Protein AF-A0A0R2JGV8-F1 (afdb_monomer_lite)

Secondary structure (DSSP, 8-state):
-HHHHHHHHHHHHHHHHHHHHHHHHHHHHHHH-HHHHHHHHHHHHHHHHHHHHHHHHHHHHHHHHHHHHH-----HHHHHHHHHHHHHHHHHHHHHHHHHHHHHHHHHT-SHHHHHHHHHHHHHHHHHHHHHHHHHHHHHHHTT--HHHHHHHHH-HHHHHHH---------

Foldseek 3Di:
DVVVVVVVVLLCVVVVVLVVLLVVLLVQLLVCFDLLLVLLVVLLVQLLVQLVVCLLVVLVVVQVCCCVPVVDDDDPVRSVVSSVVSSVVSSVVSSVVSSVVSVVVVVVQPDPVSSVVRSNSSSVSSSVVSLVVLQVVLVVLVVVVDPVSVVNCVSHPNSCVSNDPPPPDPPD

Sequence (172 aa):
MDRVREKGNDSMILSAIIIILLIFGAITGYKRGFILQLGGLLSLVLGVIFAMFYGQTAANWATEMLTKYAHMQFSVPERYFTNIVVFFVLFTLASGVFQGIWRSLNNLTRLPFLHIGNSILGIFAGIAVQYLLIFVVLNLFLATSSNWVQQQYNDSTVAQRIVKIDHGTENL

pLDDT: mean 85.55, std 13.65, range [42.56, 97.75]

Organism: NCBI:txid89059

Radius of gyration: 22.64 Å; chains: 1; bounding box: 66×52×59 Å

InterPro domains:
  IPR003825 Colicin V production, CvpA [PF02674] (15-164)

Structure (mmCIF, N/CA/C/O backbone):
data_AF-A0A0R2JGV8-F1
#
_entry.id   AF-A0A0R2JGV8-F1
#
loop_
_atom_site.group_PDB
_atom_site.id
_atom_site.type_symbol
_atom_site.label_atom_id
_atom_site.label_alt_id
_atom_site.label_comp_id
_atom_site.label_asym_id
_atom_site.label_entity_id
_atom_site.label_seq_id
_atom_site.pdbx_PDB_ins_code
_atom_site.Cartn_x
_atom_site.Cartn_y
_atom_site.Cartn_z
_atom_site.occupancy
_atom_site.B_iso_or_equiv
_atom_site.auth_seq_id
_atom_site.auth_comp_id
_atom_site.auth_asym_id
_atom_site.auth_atom_id
_atom_site.pdbx_PDB_model_num
ATOM 1 N N . MET A 1 1 ? -47.008 9.082 0.213 1.00 53.53 1 MET A N 1
ATOM 2 C CA . MET A 1 1 ? -46.095 9.100 1.380 1.00 53.53 1 MET A CA 1
ATOM 3 C C . MET A 1 1 ? -44.830 8.264 1.154 1.00 53.53 1 MET A C 1
ATOM 5 O O . MET A 1 1 ? -43.894 8.412 1.928 1.00 53.53 1 MET A O 1
ATOM 9 N N . ASP A 1 2 ? -44.734 7.492 0.066 1.00 54.94 2 ASP A N 1
ATOM 10 C CA . ASP A 1 2 ? -43.579 6.614 -0.191 1.00 54.94 2 ASP A CA 1
ATOM 11 C C . ASP A 1 2 ? -42.320 7.333 -0.703 1.00 54.94 2 ASP A C 1
ATOM 13 O O . ASP A 1 2 ? -41.214 6.979 -0.311 1.00 54.94 2 ASP A O 1
ATOM 17 N N . ARG A 1 3 ? -42.460 8.436 -1.453 1.00 53.75 3 ARG A N 1
ATOM 18 C CA . ARG A 1 3 ? -41.307 9.189 -2.001 1.00 53.75 3 ARG A CA 1
ATOM 19 C C . ARG A 1 3 ? -40.423 9.874 -0.947 1.00 53.75 3 ARG A C 1
ATOM 21 O O . ARG A 1 3 ? -39.265 10.171 -1.212 1.00 53.75 3 ARG A O 1
ATOM 28 N N . VAL A 1 4 ? -40.957 10.144 0.248 1.00 55.91 4 VAL A N 1
ATOM 29 C CA . VAL A 1 4 ? -40.188 10.747 1.357 1.00 55.91 4 VAL A CA 1
ATOM 30 C C . VAL A 1 4 ? -39.379 9.682 2.104 1.00 55.91 4 VAL A C 1
ATOM 32 O O . VAL A 1 4 ? -38.282 9.971 2.573 1.00 55.91 4 VAL A O 1
ATOM 35 N N . ARG A 1 5 ? -39.880 8.440 2.169 1.00 53.06 5 ARG A N 1
ATOM 36 C CA . ARG A 1 5 ? -39.138 7.308 2.744 1.00 53.06 5 ARG A CA 1
ATOM 37 C C . ARG A 1 5 ? -38.016 6.833 1.822 1.00 53.06 5 ARG A C 1
ATOM 39 O O . ARG A 1 5 ? -36.959 6.466 2.315 1.00 53.06 5 ARG A O 1
ATOM 46 N N . GLU A 1 6 ? -38.221 6.913 0.511 1.00 51.69 6 GLU A N 1
ATOM 47 C CA . GLU A 1 6 ? -37.199 6.583 -0.490 1.00 51.69 6 GLU A CA 1
ATOM 48 C C . GLU A 1 6 ? -36.038 7.596 -0.460 1.00 51.69 6 GLU A C 1
ATOM 50 O O . GLU A 1 6 ? -34.892 7.212 -0.242 1.00 51.69 6 GLU A O 1
ATOM 55 N N . LYS A 1 7 ? -36.339 8.906 -0.474 1.00 51.03 7 LYS A N 1
ATOM 56 C CA . LYS A 1 7 ? -35.325 9.977 -0.371 1.00 51.03 7 LYS A CA 1
ATOM 57 C C . LYS A 1 7 ? -34.540 9.962 0.954 1.00 51.03 7 LYS A C 1
ATOM 59 O O . LYS A 1 7 ? -33.382 10.364 0.984 1.00 51.03 7 LYS A O 1
ATOM 64 N N . GLY A 1 8 ? -35.171 9.528 2.049 1.00 49.84 8 GLY A N 1
ATOM 65 C CA . GLY A 1 8 ? -34.527 9.384 3.361 1.00 49.84 8 GLY A CA 1
ATOM 66 C C . GLY A 1 8 ? -33.645 8.138 3.494 1.00 49.84 8 GLY A C 1
ATOM 67 O O . GLY A 1 8 ? -32.713 8.142 4.291 1.00 49.84 8 GLY A O 1
ATOM 68 N N . ASN A 1 9 ? -33.910 7.088 2.712 1.00 54.72 9 ASN A N 1
ATOM 69 C CA . ASN A 1 9 ? -33.023 5.932 2.636 1.00 54.72 9 ASN A CA 1
ATOM 70 C C . ASN A 1 9 ? -31.817 6.248 1.751 1.00 54.72 9 ASN A C 1
ATOM 72 O O . ASN A 1 9 ? -30.693 6.009 2.183 1.00 54.72 9 ASN A O 1
ATOM 76 N N . ASP A 1 10 ? -32.030 6.865 0.585 1.00 53.03 10 ASP A N 1
ATOM 77 C CA . ASP A 1 10 ? -30.961 7.215 -0.360 1.00 53.03 10 ASP A CA 1
ATOM 78 C C . ASP A 1 10 ? -29.915 8.158 0.245 1.00 53.03 10 ASP A C 1
ATOM 80 O O . ASP A 1 10 ? -28.719 7.994 0.001 1.00 53.03 10 ASP A O 1
ATOM 84 N N . SER A 1 11 ? -30.339 9.084 1.113 1.00 59.34 11 SER A N 1
ATOM 85 C CA . SER A 1 11 ? -29.440 10.011 1.810 1.00 59.34 11 SER A CA 1
ATOM 86 C C . SER A 1 11 ? -28.519 9.337 2.836 1.00 59.34 11 SER A C 1
ATOM 88 O O . SER A 1 11 ? -27.499 9.901 3.228 1.00 59.34 11 SER A O 1
ATOM 90 N N . MET A 1 12 ? -28.822 8.104 3.252 1.00 72.31 12 MET A N 1
ATOM 91 C CA . MET A 1 12 ? -28.039 7.368 4.249 1.00 72.31 12 MET A CA 1
ATOM 92 C C . MET A 1 12 ? -27.234 6.206 3.659 1.00 72.31 12 MET A C 1
ATOM 94 O O . MET A 1 12 ? -26.354 5.690 4.351 1.00 72.31 12 MET A O 1
ATOM 98 N N . ILE A 1 13 ? -27.46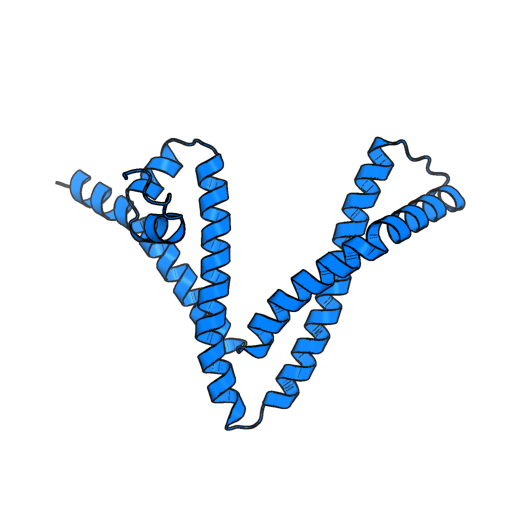8 5.810 2.399 1.00 85.12 13 ILE A N 1
ATOM 99 C CA . ILE A 1 13 ? -26.806 4.649 1.777 1.00 85.12 13 ILE A CA 1
ATOM 100 C C . ILE A 1 13 ? -25.286 4.825 1.761 1.00 85.12 13 ILE A C 1
ATOM 102 O O . ILE A 1 13 ? -24.566 3.960 2.261 1.00 85.12 13 ILE A O 1
ATOM 106 N N . LEU A 1 14 ? -24.776 5.954 1.254 1.00 86.12 14 LEU A N 1
ATOM 107 C CA . LEU A 1 14 ? -23.329 6.183 1.189 1.00 86.12 14 LEU A CA 1
ATOM 108 C C . LEU A 1 14 ? -22.696 6.227 2.589 1.00 86.12 14 LEU A C 1
ATOM 110 O O . LEU A 1 14 ? -21.625 5.660 2.800 1.00 86.12 14 LEU A O 1
ATOM 114 N N . SER A 1 15 ? -23.368 6.845 3.566 1.00 89.12 15 SER A N 1
ATOM 115 C CA . SER A 1 15 ? -22.906 6.854 4.962 1.00 89.12 15 SER A CA 1
ATOM 116 C C . SER A 1 15 ? -22.856 5.442 5.552 1.00 89.12 15 SER A C 1
ATOM 118 O O . SER A 1 15 ? -21.855 5.069 6.162 1.00 89.12 15 SER A O 1
ATOM 120 N N . ALA A 1 16 ? -23.898 4.635 5.337 1.00 89.62 16 ALA A N 1
ATOM 121 C CA . ALA A 1 16 ? -23.958 3.254 5.803 1.00 89.62 16 ALA A CA 1
ATOM 122 C C . ALA A 1 16 ? -22.853 2.396 5.172 1.00 89.62 16 ALA A C 1
ATOM 124 O O . ALA A 1 16 ? -22.162 1.672 5.888 1.00 89.62 16 ALA A O 1
ATOM 125 N N . ILE A 1 17 ? -22.621 2.535 3.862 1.00 91.62 17 ILE A N 1
ATOM 126 C CA . ILE A 1 17 ? -21.529 1.854 3.154 1.00 91.62 17 ILE A CA 1
ATOM 127 C C . ILE A 1 17 ? -20.179 2.233 3.768 1.00 91.62 17 ILE A C 1
ATOM 129 O O . ILE A 1 17 ? -19.392 1.351 4.103 1.00 91.62 17 ILE A O 1
ATOM 133 N N . ILE A 1 18 ? -19.917 3.527 3.968 1.00 91.75 18 ILE A N 1
ATOM 134 C CA . ILE A 1 18 ? -18.663 4.006 4.563 1.00 91.75 18 ILE A CA 1
ATOM 135 C C . ILE A 1 18 ? -18.469 3.436 5.973 1.00 91.75 18 ILE A C 1
ATOM 137 O O . ILE A 1 18 ? -17.381 2.963 6.296 1.00 91.75 18 ILE A O 1
ATOM 141 N N . ILE A 1 19 ? -19.512 3.425 6.806 1.00 92.44 19 ILE A N 1
ATOM 142 C CA . ILE A 1 19 ? -19.443 2.868 8.163 1.00 92.44 19 ILE A CA 1
ATOM 143 C C . ILE A 1 19 ? -19.152 1.362 8.123 1.00 92.44 19 ILE A C 1
ATOM 145 O O . ILE A 1 19 ? -18.275 0.897 8.849 1.00 92.44 19 ILE A O 1
ATOM 149 N N . ILE A 1 20 ? -19.828 0.602 7.255 1.00 94.31 20 ILE A N 1
ATOM 150 C CA . ILE A 1 20 ? -19.580 -0.837 7.076 1.00 94.31 20 ILE A CA 1
ATOM 151 C C . ILE A 1 20 ? -18.131 -1.082 6.649 1.00 94.31 20 ILE A C 1
ATOM 153 O O . ILE A 1 20 ? -17.470 -1.968 7.193 1.00 94.31 20 ILE A O 1
ATOM 157 N N . LEU A 1 21 ? -17.614 -0.275 5.720 1.00 93.12 21 LEU A N 1
ATOM 158 C CA . LEU A 1 21 ? -16.221 -0.349 5.300 1.00 93.12 21 LEU A CA 1
ATOM 159 C C . LEU A 1 21 ? -15.278 -0.081 6.478 1.00 93.12 21 LEU A C 1
ATOM 161 O O . LEU A 1 21 ? -14.380 -0.882 6.712 1.00 93.12 21 LEU A O 1
ATOM 165 N N . LEU A 1 22 ? -15.498 0.974 7.268 1.00 93.75 22 LEU A N 1
ATOM 166 C CA . LEU A 1 22 ? -14.679 1.275 8.451 1.00 93.75 22 LEU A CA 1
ATOM 167 C C . LEU A 1 22 ? -14.716 0.146 9.493 1.00 93.75 22 LEU A C 1
ATOM 169 O O . LEU A 1 22 ? -13.671 -0.212 10.038 1.00 93.75 22 LEU A O 1
ATOM 173 N N . ILE A 1 23 ? -15.881 -0.467 9.725 1.00 95.62 23 ILE A N 1
ATOM 174 C CA . ILE A 1 23 ? -16.019 -1.652 10.587 1.00 95.62 23 ILE A CA 1
ATOM 175 C C . ILE A 1 23 ? -15.216 -2.824 10.013 1.00 95.62 23 ILE A C 1
ATOM 177 O O . ILE A 1 23 ? -14.509 -3.513 10.748 1.00 95.62 23 ILE A O 1
ATOM 181 N N . PHE A 1 24 ? -15.266 -3.044 8.701 1.00 93.81 24 PHE A N 1
ATOM 182 C CA . PHE A 1 24 ? -14.452 -4.065 8.049 1.00 93.81 24 PHE A CA 1
ATOM 183 C C . PHE A 1 24 ? -12.949 -3.794 8.223 1.00 93.81 24 PHE A C 1
ATOM 185 O O . PHE A 1 24 ? -12.182 -4.720 8.507 1.00 93.81 24 PHE A O 1
ATOM 192 N N . GLY A 1 25 ? -12.536 -2.526 8.140 1.00 91.94 25 GLY A N 1
ATOM 193 C CA . GLY A 1 25 ? -11.186 -2.069 8.466 1.00 91.94 25 GLY A CA 1
ATOM 194 C C . GLY A 1 25 ? -10.792 -2.408 9.904 1.00 91.94 25 GLY A C 1
ATOM 195 O O . GLY A 1 25 ? -9.741 -3.010 10.124 1.00 91.94 25 GLY A O 1
ATOM 196 N N . ALA A 1 26 ? -11.669 -2.124 10.870 1.00 93.38 26 ALA A N 1
ATOM 197 C CA . ALA A 1 26 ? -11.480 -2.454 12.283 1.00 93.38 26 ALA A CA 1
ATOM 198 C C . ALA A 1 26 ? -11.324 -3.966 12.519 1.00 93.38 26 ALA A C 1
ATOM 200 O O . ALA A 1 26 ? -10.371 -4.396 13.169 1.00 93.38 26 ALA A O 1
ATOM 201 N N . ILE A 1 27 ? -12.217 -4.788 11.954 1.00 93.06 27 ILE A N 1
ATOM 202 C CA . ILE A 1 27 ? -12.184 -6.256 12.086 1.00 93.06 27 ILE A CA 1
ATOM 203 C C . ILE A 1 27 ? -10.909 -6.822 11.460 1.00 93.06 27 ILE A C 1
ATOM 205 O O . ILE A 1 27 ? -10.238 -7.674 12.045 1.00 93.06 27 ILE A O 1
ATOM 209 N N . THR A 1 28 ? -10.557 -6.350 10.265 1.00 90.31 28 THR A N 1
ATOM 210 C CA . THR A 1 28 ? -9.344 -6.786 9.566 1.00 90.31 28 THR A CA 1
ATOM 211 C C . THR A 1 28 ? -8.094 -6.358 10.333 1.00 90.31 28 THR A C 1
ATOM 213 O O . THR A 1 28 ? -7.145 -7.133 10.449 1.00 90.31 28 THR A O 1
ATOM 216 N N . GLY A 1 29 ? -8.110 -5.154 10.903 1.00 90.25 29 GLY A N 1
ATOM 217 C CA . GLY A 1 29 ? -7.091 -4.625 11.799 1.00 90.25 29 GLY A CA 1
ATOM 218 C C . GLY A 1 29 ? -6.895 -5.461 13.053 1.00 90.25 29 GLY A C 1
ATOM 219 O O . GLY A 1 29 ? -5.769 -5.854 13.343 1.00 90.25 29 GLY A O 1
ATOM 220 N N . TYR A 1 30 ? -7.981 -5.821 13.734 1.00 90.81 30 TYR A N 1
ATOM 221 C CA . TYR A 1 30 ? -7.940 -6.703 14.897 1.00 90.81 30 TYR A CA 1
ATOM 222 C C . TYR A 1 30 ? -7.344 -8.073 14.559 1.00 90.81 30 TYR A C 1
ATOM 224 O O . TYR A 1 30 ? -6.452 -8.551 15.252 1.00 90.81 30 TYR A O 1
ATOM 232 N N . LYS A 1 31 ? -7.801 -8.694 13.461 1.00 88.06 31 LYS A N 1
ATOM 233 C CA . LYS A 1 31 ? -7.361 -10.037 13.049 1.00 88.06 31 LYS A CA 1
ATOM 234 C C . LYS A 1 31 ? -5.898 -10.088 12.607 1.00 88.06 31 LYS A C 1
ATOM 236 O O . LYS A 1 31 ? -5.244 -11.108 12.799 1.00 88.06 31 LYS A O 1
ATOM 241 N N . ARG A 1 32 ? -5.403 -9.032 11.955 1.00 86.69 32 ARG A N 1
ATOM 242 C CA . ARG A 1 32 ? -4.017 -8.967 11.459 1.00 86.69 32 ARG A CA 1
ATOM 243 C C . ARG A 1 32 ? -3.046 -8.417 12.506 1.00 86.69 32 ARG A C 1
ATOM 245 O O . ARG A 1 32 ? -1.883 -8.803 12.509 1.00 86.69 32 ARG A O 1
ATOM 252 N N . GLY A 1 33 ? -3.508 -7.535 13.385 1.00 89.81 33 GLY A N 1
ATOM 253 C CA . GLY A 1 33 ? -2.670 -6.808 14.329 1.00 89.81 33 GLY A CA 1
ATOM 254 C C . GLY A 1 33 ? -1.957 -5.599 13.712 1.00 89.81 33 GLY A C 1
ATOM 255 O O . GLY A 1 33 ? -1.833 -5.452 12.492 1.00 89.81 33 GLY A O 1
ATOM 256 N N . PHE A 1 34 ? -1.484 -4.719 14.589 1.00 88.44 34 PHE A N 1
ATOM 257 C CA . PHE A 1 34 ? -0.823 -3.453 14.275 1.00 88.44 34 PHE A CA 1
ATOM 258 C C . PHE A 1 34 ? 0.453 -3.626 13.458 1.00 88.44 34 PHE A C 1
ATOM 260 O O . PHE A 1 34 ? 0.654 -2.927 12.468 1.00 88.44 34 PHE A O 1
ATOM 267 N N . ILE A 1 35 ? 1.292 -4.593 13.833 1.00 87.50 35 ILE A N 1
ATOM 268 C CA . ILE A 1 35 ? 2.573 -4.841 13.161 1.00 87.50 35 ILE A CA 1
ATOM 269 C C . ILE A 1 35 ? 2.355 -5.204 11.692 1.00 87.50 35 ILE A C 1
ATOM 271 O O . ILE A 1 35 ? 3.063 -4.700 10.826 1.00 87.50 35 ILE A O 1
ATOM 275 N N . LEU A 1 36 ? 1.352 -6.031 11.384 1.00 88.94 36 LEU A N 1
ATOM 276 C CA . LEU A 1 36 ? 1.049 -6.389 9.996 1.00 88.94 36 LEU A CA 1
ATOM 277 C C . LEU A 1 36 ? 0.371 -5.253 9.224 1.00 88.94 36 LEU A C 1
ATOM 279 O O . LEU A 1 36 ? 0.605 -5.130 8.023 1.00 88.94 36 LEU A O 1
ATOM 283 N N . GLN A 1 37 ? -0.446 -4.430 9.888 1.00 90.69 37 GLN A N 1
ATOM 284 C CA . GLN A 1 37 ? -1.042 -3.225 9.298 1.00 90.69 37 GLN A CA 1
ATOM 285 C C . GLN A 1 37 ? 0.043 -2.230 8.866 1.00 90.69 37 GLN A C 1
ATOM 287 O O . GLN A 1 37 ? 0.156 -1.911 7.681 1.00 90.69 37 GLN A O 1
ATOM 292 N N . LEU A 1 38 ? 0.892 -1.804 9.806 1.00 89.19 38 LEU A N 1
ATOM 293 C CA . LEU A 1 38 ? 1.990 -0.883 9.519 1.00 89.19 38 LEU A CA 1
ATOM 294 C C . LEU A 1 38 ? 3.025 -1.500 8.589 1.00 89.19 38 LEU A C 1
ATOM 296 O O . LEU A 1 38 ? 3.459 -0.856 7.640 1.00 89.19 38 LEU A O 1
ATOM 300 N N . GLY A 1 39 ? 3.385 -2.760 8.822 1.00 92.00 39 GLY A N 1
ATOM 301 C CA . GLY A 1 39 ? 4.320 -3.479 7.974 1.00 92.00 39 GLY A CA 1
ATOM 302 C C . GLY A 1 39 ? 3.839 -3.562 6.530 1.00 92.00 39 GLY A C 1
ATOM 303 O O . GLY A 1 39 ? 4.630 -3.379 5.610 1.00 92.00 39 GLY A O 1
ATOM 304 N N . GLY A 1 40 ? 2.536 -3.755 6.305 1.00 90.75 40 GLY A N 1
ATOM 305 C CA . GLY A 1 40 ? 1.932 -3.695 4.975 1.00 90.75 40 GLY A CA 1
ATOM 306 C C . GLY A 1 40 ? 2.121 -2.336 4.300 1.00 90.75 40 GLY A C 1
ATOM 307 O O . GLY A 1 40 ? 2.620 -2.290 3.179 1.00 90.75 40 GLY A O 1
ATOM 308 N N . LEU A 1 41 ? 1.794 -1.239 4.992 1.00 91.25 41 LEU A N 1
ATOM 309 C CA . LEU A 1 41 ? 1.990 0.118 4.466 1.00 91.25 41 LEU A CA 1
ATOM 310 C C . LEU A 1 41 ? 3.463 0.412 4.166 1.00 91.25 41 LEU A C 1
ATOM 312 O O . LEU A 1 41 ? 3.797 0.867 3.075 1.00 91.25 41 LEU A O 1
ATOM 316 N N . LEU A 1 42 ? 4.353 0.093 5.106 1.00 93.94 42 LEU A N 1
ATOM 317 C CA . LEU A 1 42 ? 5.791 0.279 4.933 1.00 93.94 42 LEU A CA 1
ATOM 318 C C . LEU A 1 42 ? 6.332 -0.574 3.785 1.00 93.94 42 LEU A C 1
ATOM 320 O O . LEU A 1 42 ? 7.182 -0.108 3.042 1.00 93.94 42 LEU A O 1
ATOM 324 N N . SER A 1 43 ? 5.813 -1.785 3.579 1.00 95.75 43 SER A N 1
ATOM 325 C CA . SER A 1 43 ? 6.208 -2.635 2.446 1.00 95.75 43 SER A CA 1
ATOM 326 C C . SER A 1 43 ? 5.822 -2.034 1.099 1.00 95.75 43 SER A C 1
ATOM 328 O O . SER A 1 43 ? 6.557 -2.203 0.127 1.00 95.75 43 SER A O 1
ATOM 330 N N . LEU A 1 44 ? 4.688 -1.332 1.024 1.00 94.56 44 LEU A N 1
ATOM 331 C CA . LEU A 1 44 ? 4.303 -0.598 -0.181 1.00 94.56 44 LEU A CA 1
ATOM 332 C C . LEU A 1 44 ? 5.268 0.563 -0.420 1.00 94.56 44 LEU A C 1
ATOM 334 O O . LEU A 1 44 ? 5.827 0.662 -1.505 1.00 94.56 44 LEU A O 1
ATOM 338 N N . VAL A 1 45 ? 5.538 1.383 0.600 1.00 95.81 45 VAL A N 1
ATOM 339 C CA . VAL A 1 45 ? 6.482 2.510 0.487 1.00 95.81 45 VAL A CA 1
ATOM 340 C C . VAL A 1 45 ? 7.880 2.024 0.095 1.00 95.81 45 VAL A C 1
ATOM 342 O O . VAL A 1 45 ? 8.459 2.520 -0.867 1.00 95.81 45 VAL A O 1
ATOM 345 N N . LEU A 1 46 ? 8.404 1.009 0.784 1.00 97.00 46 LEU A N 1
ATOM 346 C CA . LEU A 1 46 ? 9.712 0.421 0.493 1.00 97.00 46 LEU A CA 1
ATOM 347 C C . LEU A 1 46 ? 9.757 -0.230 -0.890 1.00 97.00 46 LEU A C 1
ATOM 349 O O . LEU A 1 46 ? 10.760 -0.101 -1.584 1.00 97.00 46 LEU A O 1
ATOM 353 N N . GLY A 1 47 ? 8.682 -0.895 -1.318 1.00 97.62 47 GLY A N 1
ATOM 354 C CA . GLY A 1 47 ? 8.594 -1.460 -2.661 1.00 97.62 47 GLY A CA 1
ATOM 355 C C . GLY A 1 47 ? 8.567 -0.388 -3.746 1.00 97.62 47 GLY A C 1
ATOM 356 O O . GLY A 1 47 ? 9.228 -0.558 -4.766 1.00 97.62 47 GLY A O 1
ATOM 357 N N . VAL A 1 48 ? 7.863 0.730 -3.527 1.00 96.81 48 VAL A N 1
ATOM 358 C CA . VAL A 1 48 ? 7.870 1.874 -4.453 1.00 96.81 48 VAL A CA 1
ATOM 359 C C . VAL A 1 48 ? 9.271 2.463 -4.540 1.00 96.81 48 VAL A C 1
ATOM 361 O O . VAL A 1 48 ? 9.781 2.627 -5.643 1.00 96.81 48 VAL A O 1
ATOM 364 N N . ILE A 1 49 ? 9.914 2.726 -3.398 1.00 97.50 49 ILE A N 1
ATOM 365 C CA . ILE A 1 49 ? 11.293 3.228 -3.349 1.00 97.50 49 ILE A CA 1
ATOM 366 C C . ILE A 1 49 ? 12.214 2.277 -4.120 1.00 97.50 49 ILE A C 1
ATOM 368 O O . ILE A 1 49 ? 12.933 2.704 -5.019 1.00 97.50 49 ILE A O 1
ATOM 372 N N . PHE A 1 50 ? 12.147 0.976 -3.836 1.00 97.62 50 PHE A N 1
ATOM 373 C CA . PHE A 1 50 ? 12.949 -0.031 -4.524 1.00 97.62 50 PHE A CA 1
ATOM 374 C C . PHE A 1 50 ? 12.707 -0.024 -6.043 1.00 97.62 50 PHE A C 1
ATOM 376 O O . PHE A 1 50 ? 13.655 0.008 -6.825 1.00 97.62 50 PHE A O 1
ATOM 383 N N . ALA A 1 51 ? 11.447 0.007 -6.480 1.00 97.31 51 ALA A N 1
ATOM 384 C CA . ALA A 1 51 ? 11.098 0.050 -7.895 1.00 97.31 51 ALA A CA 1
ATOM 385 C C . ALA A 1 51 ? 11.513 1.365 -8.574 1.00 97.31 51 ALA A C 1
ATOM 387 O O . ALA A 1 51 ? 11.889 1.343 -9.741 1.00 97.31 51 ALA A O 1
ATOM 388 N N . MET A 1 52 ? 11.509 2.497 -7.867 1.00 95.75 52 MET A N 1
ATOM 389 C CA . MET A 1 52 ? 12.021 3.767 -8.392 1.00 95.75 52 MET A CA 1
ATOM 390 C C . MET A 1 52 ? 13.535 3.713 -8.619 1.00 95.75 52 MET A C 1
ATOM 392 O O . MET A 1 52 ? 14.008 4.152 -9.664 1.00 95.75 52 MET A O 1
ATOM 396 N N . PHE A 1 53 ? 14.290 3.143 -7.676 1.00 96.31 53 PHE A N 1
ATOM 397 C CA . PHE A 1 53 ? 15.749 3.051 -7.787 1.00 96.31 53 PHE A CA 1
ATOM 398 C C . PHE A 1 53 ? 16.209 2.031 -8.835 1.00 96.31 53 PHE A C 1
ATOM 400 O O . PHE A 1 53 ? 17.145 2.305 -9.581 1.00 96.31 53 PHE A O 1
ATOM 407 N N . TYR A 1 54 ? 15.563 0.865 -8.908 1.00 96.62 54 TYR A N 1
ATOM 408 C CA . TYR A 1 54 ? 16.019 -0.246 -9.755 1.00 96.62 54 TYR A CA 1
ATOM 409 C C . TYR A 1 54 ? 15.189 -0.453 -11.027 1.00 96.62 54 TYR A C 1
ATOM 411 O O . TYR A 1 54 ? 15.606 -1.202 -11.912 1.00 96.62 54 TYR A O 1
ATOM 419 N N . GLY A 1 55 ? 14.038 0.212 -11.153 1.00 94.81 55 GLY A N 1
ATOM 420 C CA . GLY A 1 55 ? 13.090 0.034 -12.255 1.00 94.81 55 GLY A CA 1
ATOM 421 C C . GLY A 1 55 ? 13.692 0.307 -13.622 1.00 94.81 55 GLY A C 1
ATOM 422 O O . GLY A 1 55 ? 13.615 -0.544 -14.505 1.00 94.81 55 GLY A O 1
ATOM 423 N N . GLN A 1 56 ? 14.351 1.457 -13.783 1.00 93.75 56 GLN A N 1
ATOM 424 C CA . GLN A 1 56 ? 14.941 1.829 -15.069 1.00 93.75 56 GLN A CA 1
ATOM 425 C C . GLN A 1 56 ? 16.077 0.883 -15.470 1.00 93.75 56 GLN A C 1
ATOM 427 O O . GLN A 1 56 ? 16.148 0.452 -16.620 1.00 93.75 56 GLN A O 1
ATOM 432 N N . THR A 1 57 ? 16.946 0.525 -14.522 1.00 95.81 57 THR A N 1
ATOM 433 C CA . THR A 1 57 ? 18.051 -0.411 -14.760 1.00 95.81 57 THR A CA 1
ATOM 434 C C . THR A 1 57 ? 17.530 -1.784 -15.175 1.00 95.81 57 THR A C 1
ATOM 436 O O . THR A 1 57 ? 18.008 -2.351 -16.155 1.00 95.81 57 THR A O 1
ATOM 439 N N . ALA A 1 58 ? 16.518 -2.301 -14.476 1.00 95.81 58 ALA A N 1
ATOM 440 C CA . ALA A 1 58 ? 15.908 -3.582 -14.807 1.00 95.81 58 ALA A CA 1
ATOM 441 C C . ALA A 1 58 ? 15.171 -3.552 -16.152 1.00 95.81 58 ALA A C 1
ATOM 443 O O . ALA A 1 58 ? 15.217 -4.531 -16.893 1.00 95.81 58 ALA A O 1
ATOM 444 N N . ALA A 1 59 ? 14.520 -2.438 -16.491 1.00 94.69 59 ALA A N 1
ATOM 445 C CA .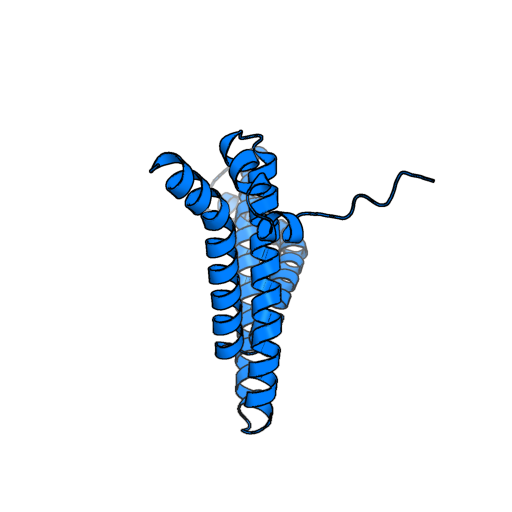 ALA A 1 59 ? 13.823 -2.291 -17.761 1.00 94.69 59 ALA A CA 1
ATOM 446 C C . ALA A 1 59 ? 14.800 -2.249 -18.938 1.00 94.69 59 ALA A C 1
ATOM 448 O O . ALA A 1 59 ? 14.603 -2.959 -19.923 1.00 94.69 59 ALA A O 1
ATOM 449 N N . ASN A 1 60 ? 15.900 -1.503 -18.804 1.00 94.19 60 ASN A N 1
ATOM 450 C CA . ASN A 1 60 ? 16.968 -1.494 -19.800 1.00 94.19 60 ASN A CA 1
ATOM 451 C C . ASN A 1 60 ? 17.527 -2.907 -20.000 1.00 94.19 60 ASN A C 1
ATOM 453 O O . ASN A 1 60 ? 17.526 -3.405 -21.125 1.00 94.19 60 ASN A O 1
ATOM 457 N N . TRP A 1 61 ? 17.879 -3.589 -18.905 1.00 94.81 61 TRP A N 1
ATOM 458 C CA . TRP A 1 61 ? 18.352 -4.972 -18.947 1.00 94.81 61 TRP A CA 1
ATOM 459 C C . TRP A 1 61 ? 17.353 -5.910 -19.644 1.00 94.81 61 TRP A C 1
ATOM 461 O O . TRP A 1 61 ? 17.741 -6.692 -20.510 1.00 94.81 61 TRP A O 1
ATOM 471 N N . ALA A 1 62 ? 16.057 -5.796 -19.340 1.00 92.62 62 ALA A N 1
ATOM 472 C CA . ALA A 1 62 ? 15.018 -6.594 -19.986 1.00 92.62 62 ALA A CA 1
ATOM 473 C C . ALA A 1 62 ? 14.939 -6.326 -21.500 1.00 92.62 62 ALA A C 1
ATOM 475 O O . ALA A 1 62 ? 14.923 -7.271 -22.292 1.00 92.62 62 ALA A O 1
ATOM 476 N N . THR A 1 63 ? 14.942 -5.055 -21.918 1.00 93.19 63 THR A N 1
ATOM 477 C CA . 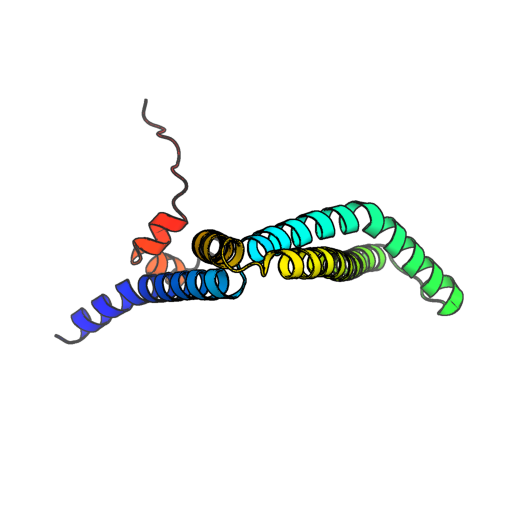THR A 1 63 ? 14.907 -4.693 -23.347 1.00 93.19 63 THR A CA 1
ATOM 478 C C . THR A 1 63 ? 16.153 -5.158 -24.101 1.00 93.19 63 THR A C 1
ATOM 480 O O . THR A 1 63 ? 16.038 -5.631 -25.231 1.00 93.19 63 THR A O 1
ATOM 483 N N . GLU A 1 64 ? 17.336 -5.089 -23.484 1.00 92.56 64 GLU A N 1
ATOM 484 C CA . GLU A 1 64 ? 18.591 -5.578 -24.065 1.00 92.56 64 GLU A CA 1
ATOM 485 C C . GLU A 1 64 ? 18.564 -7.096 -24.257 1.00 92.56 64 GLU A C 1
ATOM 487 O O . GLU A 1 64 ? 18.923 -7.589 -25.327 1.00 92.56 64 GLU A O 1
ATOM 492 N N . MET A 1 65 ? 18.077 -7.841 -23.261 1.00 92.94 65 MET A N 1
ATOM 493 C CA . MET A 1 65 ? 17.935 -9.297 -23.350 1.00 92.94 65 MET A CA 1
ATOM 494 C C . MET A 1 65 ? 16.951 -9.703 -24.453 1.00 92.94 65 MET A C 1
ATOM 496 O O . MET A 1 65 ? 17.253 -10.591 -25.252 1.00 92.94 65 MET A O 1
ATOM 500 N N . LEU A 1 66 ? 15.806 -9.022 -24.553 1.00 92.06 66 LEU A N 1
ATOM 501 C CA . LEU A 1 66 ? 14.818 -9.253 -25.613 1.00 92.06 66 LEU A CA 1
ATOM 502 C C . LEU A 1 66 ? 15.373 -8.904 -26.999 1.00 92.06 66 LEU A C 1
ATOM 504 O O . LEU A 1 66 ? 15.167 -9.653 -27.951 1.00 92.06 66 LEU A O 1
ATOM 508 N N . THR A 1 67 ? 16.138 -7.820 -27.112 1.00 92.69 67 THR A N 1
ATOM 509 C CA . THR A 1 67 ? 16.782 -7.450 -28.380 1.00 92.69 67 THR A CA 1
ATOM 510 C C . THR A 1 67 ? 17.813 -8.501 -28.792 1.00 92.69 67 THR A C 1
ATOM 512 O O . THR A 1 67 ? 17.845 -8.924 -29.944 1.00 92.69 67 THR A O 1
ATOM 515 N N . LYS A 1 68 ? 18.630 -8.972 -27.842 1.00 92.50 68 LYS A N 1
ATOM 516 C CA . LYS A 1 68 ? 19.716 -9.922 -28.099 1.00 92.50 68 LYS A CA 1
ATOM 517 C C . LYS A 1 68 ? 19.224 -11.324 -28.456 1.00 92.50 68 LYS A C 1
ATOM 519 O O . LYS A 1 68 ? 19.795 -11.951 -29.340 1.00 92.50 68 LYS A O 1
ATOM 524 N N . TYR A 1 69 ? 18.220 -11.837 -27.746 1.00 93.50 69 TYR A N 1
ATOM 525 C CA . TYR A 1 69 ? 17.805 -13.239 -27.875 1.00 93.50 69 TYR A CA 1
ATOM 526 C C . TYR A 1 69 ? 16.511 -13.427 -28.666 1.00 93.50 69 TYR A C 1
ATOM 528 O O . TYR A 1 69 ? 16.337 -14.467 -29.296 1.00 93.50 69 TYR A O 1
ATOM 536 N N . ALA A 1 70 ? 15.617 -12.436 -28.664 1.00 91.31 70 ALA A N 1
ATOM 537 C CA . ALA A 1 70 ? 14.345 -12.494 -29.385 1.00 91.31 70 ALA A CA 1
ATOM 538 C C . ALA A 1 70 ? 14.315 -11.593 -30.631 1.00 91.31 70 ALA A C 1
ATOM 540 O O . ALA A 1 70 ? 13.292 -11.548 -31.308 1.00 91.31 70 ALA A O 1
ATOM 541 N N . HIS A 1 71 ? 15.414 -10.891 -30.946 1.00 90.56 71 HIS A N 1
ATOM 542 C CA . HIS A 1 71 ? 15.533 -9.973 -32.088 1.00 90.56 71 HIS A CA 1
ATOM 543 C C . HIS A 1 71 ? 14.423 -8.905 -32.142 1.00 90.56 71 HIS A C 1
ATOM 545 O O . HIS A 1 71 ? 14.091 -8.394 -33.211 1.00 90.56 71 HIS A O 1
ATOM 551 N N . MET A 1 72 ? 13.844 -8.556 -30.986 1.00 88.25 72 MET A N 1
ATOM 552 C CA . MET A 1 72 ? 12.840 -7.496 -30.889 1.00 88.25 72 MET A CA 1
ATOM 553 C C . MET A 1 72 ? 13.503 -6.124 -30.954 1.00 88.25 72 MET A C 1
ATOM 555 O O . MET A 1 72 ? 14.506 -5.877 -30.288 1.00 88.25 72 MET A O 1
ATOM 559 N N . GLN A 1 73 ? 12.906 -5.211 -31.712 1.00 89.00 73 GLN A N 1
ATOM 560 C CA . GLN A 1 73 ? 13.283 -3.803 -31.711 1.00 89.00 73 GLN A CA 1
ATOM 561 C C . GLN A 1 73 ? 12.209 -3.010 -30.979 1.00 89.00 73 GLN A C 1
ATOM 563 O O . GLN A 1 73 ? 11.028 -3.171 -31.261 1.00 89.00 73 GLN A O 1
ATOM 568 N N . PHE A 1 74 ? 12.633 -2.158 -30.048 1.00 87.50 74 PHE A N 1
ATOM 569 C CA . PHE A 1 74 ? 11.728 -1.333 -29.256 1.00 87.50 74 PHE A CA 1
ATOM 570 C C . PHE A 1 74 ? 11.828 0.122 -29.693 1.00 87.50 74 PHE A C 1
ATOM 572 O O . PHE A 1 74 ? 12.874 0.765 -29.528 1.00 87.50 74 PHE A O 1
ATOM 579 N N . SER A 1 75 ? 10.718 0.642 -30.200 1.00 91.81 75 SER A N 1
ATOM 580 C CA . SER A 1 75 ? 10.496 2.069 -30.397 1.00 91.81 75 SER A CA 1
ATOM 581 C C . SER A 1 75 ? 10.489 2.824 -29.060 1.00 91.81 75 SER A C 1
ATOM 583 O O . SER A 1 75 ? 10.388 2.241 -27.977 1.00 91.81 75 SER A O 1
ATOM 585 N N . VAL A 1 76 ? 10.594 4.154 -29.118 1.00 89.00 76 VAL A N 1
ATOM 586 C CA . VAL A 1 76 ? 10.570 5.007 -27.918 1.00 89.00 76 VAL A CA 1
ATOM 587 C C . VAL A 1 76 ? 9.301 4.778 -27.070 1.00 89.00 76 VAL A C 1
ATOM 589 O O . VAL A 1 76 ? 9.452 4.538 -25.870 1.00 89.00 76 VAL A O 1
ATOM 592 N N . PRO A 1 77 ? 8.074 4.756 -27.636 1.00 91.31 77 PRO A N 1
ATOM 593 C CA . PRO A 1 77 ? 6.866 4.459 -26.860 1.00 91.31 77 PRO A CA 1
ATOM 594 C C . PRO A 1 77 ? 6.882 3.076 -26.196 1.00 91.31 77 PRO A C 1
ATOM 596 O O . PRO A 1 77 ? 6.484 2.942 -25.040 1.00 91.31 77 PRO A O 1
ATOM 599 N N . GLU A 1 78 ? 7.386 2.049 -26.883 1.00 90.19 78 GLU A N 1
ATOM 600 C CA . GLU A 1 78 ? 7.451 0.684 -26.343 1.00 90.19 78 GLU A CA 1
ATOM 601 C C . GLU A 1 78 ? 8.461 0.563 -25.197 1.00 90.19 78 GLU A C 1
ATOM 603 O O . GLU A 1 78 ? 8.230 -0.181 -24.241 1.00 90.19 78 GLU A O 1
ATOM 608 N N . ARG A 1 79 ? 9.554 1.337 -25.231 1.00 90.00 79 ARG A N 1
ATOM 609 C CA . ARG A 1 79 ? 10.496 1.438 -24.105 1.00 90.00 79 ARG A CA 1
ATOM 610 C C . ARG A 1 79 ? 9.845 2.076 -22.882 1.00 90.00 79 ARG A C 1
ATOM 612 O O . ARG A 1 79 ? 9.990 1.549 -21.783 1.00 90.00 79 ARG A O 1
ATOM 619 N N . TYR A 1 80 ? 9.079 3.155 -23.063 1.00 90.94 80 TYR A N 1
ATOM 620 C CA . TYR A 1 80 ? 8.313 3.754 -21.964 1.00 90.94 80 TYR A CA 1
ATOM 621 C C . TYR A 1 80 ? 7.294 2.775 -21.378 1.00 90.94 80 TYR A C 1
ATOM 623 O O . TYR A 1 80 ? 7.210 2.635 -20.159 1.00 90.94 80 TYR A O 1
ATOM 631 N N . PHE A 1 81 ? 6.563 2.053 -22.230 1.00 91.50 81 PHE A N 1
ATOM 632 C CA . PHE A 1 81 ? 5.632 1.021 -21.777 1.00 91.50 81 PHE A CA 1
ATOM 633 C C . PHE A 1 81 ? 6.350 -0.085 -20.992 1.00 91.50 81 PHE A C 1
ATOM 635 O O . PHE A 1 81 ? 5.909 -0.467 -19.908 1.00 91.50 81 PHE A O 1
ATOM 642 N N . T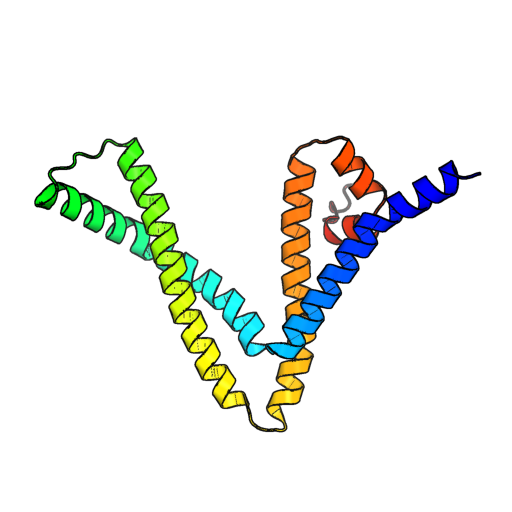HR A 1 82 ? 7.504 -0.541 -21.482 1.00 92.62 82 THR A N 1
ATOM 643 C CA . THR A 1 82 ? 8.324 -1.551 -20.800 1.00 92.62 82 THR A CA 1
ATOM 644 C C . THR A 1 82 ? 8.792 -1.067 -19.427 1.00 92.62 82 THR A C 1
ATOM 646 O O . THR A 1 82 ? 8.692 -1.819 -18.461 1.00 92.62 82 THR A O 1
ATOM 649 N N . ASN A 1 83 ? 9.224 0.194 -19.301 1.00 92.81 83 ASN A N 1
ATOM 650 C CA . ASN A 1 83 ? 9.592 0.784 -18.009 1.00 92.81 83 ASN A CA 1
ATOM 651 C C . ASN A 1 83 ? 8.430 0.728 -17.005 1.00 92.81 83 ASN A C 1
ATOM 653 O O . ASN A 1 83 ? 8.639 0.361 -15.851 1.00 92.81 83 ASN A O 1
ATOM 657 N N . ILE A 1 84 ? 7.208 1.052 -17.442 1.00 94.06 84 ILE A N 1
ATOM 658 C CA . ILE A 1 84 ? 6.012 1.009 -16.589 1.00 94.06 84 ILE A CA 1
ATOM 659 C C . ILE A 1 84 ? 5.725 -0.429 -16.143 1.00 94.06 84 ILE A C 1
ATOM 661 O O . ILE A 1 84 ? 5.544 -0.682 -14.952 1.00 94.06 84 ILE A O 1
ATOM 665 N N . VAL A 1 85 ? 5.725 -1.385 -17.074 1.00 95.81 85 VAL A N 1
ATOM 666 C CA . VAL A 1 85 ? 5.475 -2.801 -16.759 1.00 95.81 85 VAL A CA 1
ATOM 667 C C . VAL A 1 85 ? 6.519 -3.335 -15.777 1.00 95.81 85 VAL A C 1
ATOM 669 O O . VAL A 1 85 ? 6.164 -3.930 -14.760 1.00 95.81 85 VAL A O 1
ATOM 672 N N . VAL A 1 86 ? 7.803 -3.085 -16.035 1.00 96.62 86 VAL A N 1
ATOM 673 C CA . VAL A 1 86 ? 8.899 -3.544 -15.173 1.00 96.62 86 VAL A CA 1
ATOM 674 C C . VAL A 1 86 ? 8.846 -2.877 -13.801 1.00 96.62 86 VAL A C 1
ATOM 676 O O . VAL A 1 86 ? 9.057 -3.558 -12.797 1.00 96.62 86 VAL A O 1
ATOM 679 N N . PHE A 1 87 ? 8.494 -1.590 -13.732 1.00 97.19 87 PHE A N 1
ATOM 680 C CA . PHE A 1 87 ? 8.248 -0.905 -12.467 1.00 97.19 87 PHE A CA 1
ATOM 681 C C . PHE A 1 87 ? 7.173 -1.626 -11.648 1.00 97.19 87 PHE A C 1
ATOM 683 O O . PHE A 1 87 ? 7.418 -1.952 -10.490 1.00 97.19 87 PHE A O 1
ATOM 690 N N . PHE A 1 88 ? 6.017 -1.942 -12.243 1.00 97.12 88 PHE A N 1
ATOM 691 C CA . PHE A 1 88 ? 4.938 -2.638 -11.535 1.00 97.12 88 PHE A CA 1
ATOM 692 C C . PHE A 1 88 ? 5.335 -4.044 -11.080 1.00 97.12 88 PHE A C 1
ATOM 694 O O . PHE A 1 88 ? 4.997 -4.444 -9.962 1.00 97.12 88 PHE A O 1
ATOM 701 N N . VAL A 1 89 ? 6.075 -4.782 -11.911 1.00 97.38 89 VAL A N 1
ATOM 702 C CA . VAL A 1 89 ? 6.587 -6.113 -11.557 1.00 97.38 89 VAL A CA 1
ATOM 703 C C . VAL A 1 89 ? 7.542 -6.017 -10.368 1.00 97.38 89 VAL A C 1
ATOM 705 O O . VAL A 1 89 ? 7.347 -6.712 -9.370 1.00 97.38 89 VAL A O 1
ATOM 708 N N . LEU A 1 90 ? 8.538 -5.128 -10.427 1.00 96.88 90 LEU A N 1
ATOM 709 C CA . LEU A 1 90 ? 9.508 -4.954 -9.346 1.00 96.88 90 LEU A CA 1
ATOM 710 C C . LEU A 1 90 ? 8.872 -4.438 -8.064 1.00 96.88 90 LEU A C 1
ATOM 712 O O . LEU A 1 90 ? 9.176 -4.960 -6.996 1.00 96.88 90 LEU A O 1
ATOM 716 N N . PHE A 1 91 ? 7.977 -3.459 -8.166 1.00 97.44 91 PHE A N 1
ATOM 717 C CA . PHE A 1 91 ? 7.204 -2.955 -7.038 1.00 97.44 91 PHE A CA 1
ATOM 718 C C . PHE A 1 91 ? 6.465 -4.099 -6.340 1.00 97.44 91 PHE A C 1
ATOM 720 O O . PHE A 1 91 ? 6.615 -4.286 -5.134 1.00 97.44 91 PHE A O 1
ATOM 727 N N . THR A 1 92 ? 5.735 -4.914 -7.105 1.00 96.94 92 THR A N 1
ATOM 728 C CA . THR A 1 92 ? 4.941 -6.023 -6.562 1.00 96.94 92 THR A CA 1
ATOM 729 C C . THR A 1 92 ? 5.827 -7.066 -5.883 1.00 96.94 92 THR A C 1
ATOM 731 O O . THR A 1 92 ? 5.536 -7.491 -4.762 1.00 96.94 92 THR A O 1
ATOM 734 N N . LEU A 1 93 ? 6.931 -7.456 -6.527 1.00 97.75 93 LEU A N 1
ATOM 735 C CA . LEU A 1 93 ? 7.876 -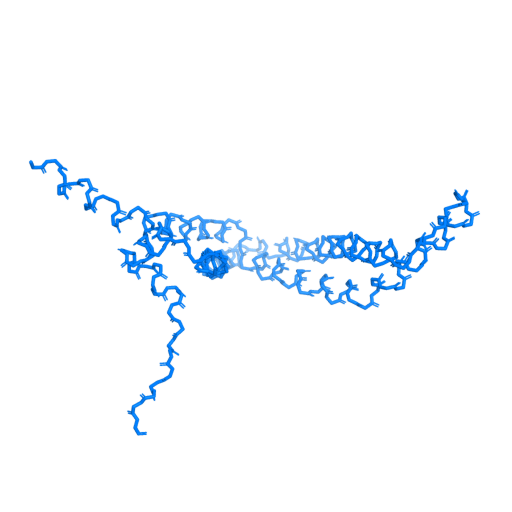8.424 -5.969 1.00 97.75 93 LEU A CA 1
ATOM 736 C C . LEU A 1 93 ? 8.555 -7.887 -4.702 1.00 97.75 93 LEU A C 1
ATOM 738 O O . LEU A 1 93 ? 8.544 -8.561 -3.673 1.00 97.75 93 LEU A O 1
ATOM 742 N N . ALA A 1 94 ? 9.093 -6.667 -4.746 1.00 97.31 94 ALA A N 1
ATOM 743 C CA . ALA A 1 94 ? 9.783 -6.046 -3.619 1.00 97.31 94 ALA A CA 1
ATOM 744 C C . ALA A 1 94 ? 8.842 -5.831 -2.427 1.00 97.31 94 ALA A C 1
ATOM 746 O O . ALA A 1 94 ? 9.165 -6.234 -1.309 1.00 97.31 94 ALA A O 1
ATOM 747 N N . SER A 1 95 ? 7.645 -5.280 -2.654 1.00 96.19 95 SER A N 1
ATOM 748 C CA . SER A 1 95 ? 6.623 -5.163 -1.610 1.00 96.19 95 SER A CA 1
ATOM 749 C C . SER A 1 95 ? 6.246 -6.521 -1.024 1.00 96.19 95 SER A C 1
ATOM 751 O O . SER A 1 95 ? 6.090 -6.629 0.191 1.00 96.19 95 SER A O 1
ATOM 753 N N . GLY A 1 96 ? 6.146 -7.567 -1.849 1.00 95.38 96 GLY A N 1
ATOM 754 C CA . GLY A 1 96 ? 5.906 -8.932 -1.382 1.00 95.38 96 GLY A CA 1
ATOM 755 C C . GLY A 1 96 ? 7.010 -9.444 -0.452 1.00 95.38 96 GLY A C 1
ATOM 756 O O . GLY A 1 96 ? 6.710 -9.989 0.613 1.00 95.38 96 GLY A O 1
ATOM 757 N N . VAL A 1 97 ? 8.277 -9.212 -0.807 1.00 97.06 97 VAL A N 1
ATOM 758 C CA . VAL A 1 97 ? 9.441 -9.582 0.015 1.00 97.06 97 VAL A CA 1
ATOM 759 C C . VAL A 1 97 ? 9.431 -8.834 1.349 1.00 97.06 97 VAL A C 1
ATOM 761 O O . VAL A 1 97 ? 9.486 -9.474 2.402 1.00 97.06 97 VAL A O 1
ATOM 764 N N . PHE A 1 98 ? 9.290 -7.503 1.337 1.00 96.19 98 PHE A N 1
ATOM 765 C CA . PHE A 1 98 ? 9.220 -6.710 2.570 1.00 96.19 98 PHE A CA 1
ATOM 766 C C . PHE A 1 98 ? 8.047 -7.141 3.449 1.00 96.19 98 PHE A C 1
ATOM 768 O O . PHE A 1 98 ? 8.203 -7.302 4.661 1.00 96.19 98 PHE A O 1
ATOM 775 N N . GLN A 1 99 ? 6.891 -7.427 2.850 1.00 93.94 99 GLN A N 1
ATOM 776 C CA . GLN A 1 99 ? 5.740 -7.900 3.605 1.00 93.94 99 GLN A CA 1
ATOM 777 C C . GLN A 1 99 ? 5.990 -9.281 4.220 1.00 93.94 99 GLN A C 1
ATOM 779 O O . GLN A 1 99 ? 5.531 -9.547 5.332 1.00 93.94 99 GLN A O 1
ATOM 784 N N . GLY A 1 100 ? 6.745 -10.147 3.540 1.00 92.50 100 GLY A N 1
ATOM 785 C CA . GLY A 1 100 ? 7.229 -11.411 4.093 1.00 92.50 100 GLY A CA 1
ATOM 786 C C . GLY A 1 100 ? 8.044 -11.216 5.375 1.00 92.50 100 GLY A C 1
ATOM 787 O O . GLY A 1 100 ? 7.795 -11.906 6.362 1.00 92.50 100 GLY A O 1
ATOM 788 N N . ILE A 1 101 ? 8.937 -10.222 5.404 1.00 93.19 101 ILE A N 1
ATOM 789 C CA . ILE A 1 101 ? 9.739 -9.886 6.594 1.00 93.19 101 ILE A CA 1
ATOM 790 C C . ILE A 1 101 ? 8.829 -9.488 7.764 1.00 93.19 101 ILE A C 1
ATOM 792 O O . ILE A 1 101 ? 8.965 -10.025 8.864 1.00 93.19 101 ILE A O 1
ATOM 796 N N . TRP A 1 102 ? 7.840 -8.621 7.532 1.00 91.31 102 TRP A N 1
ATOM 797 C CA . TRP A 1 102 ? 6.883 -8.225 8.573 1.00 91.31 102 TRP A CA 1
ATOM 798 C C . TRP A 1 102 ? 6.044 -9.391 9.098 1.00 91.31 102 TRP A C 1
ATOM 800 O O . TRP A 1 102 ? 5.763 -9.457 10.296 1.00 91.31 102 TRP A O 1
ATOM 810 N N . ARG A 1 103 ? 5.669 -10.341 8.232 1.00 89.94 103 ARG A N 1
ATOM 811 C CA . ARG A 1 103 ? 4.970 -11.570 8.646 1.00 89.94 103 ARG A CA 1
ATOM 812 C C . ARG A 1 103 ? 5.831 -12.416 9.577 1.00 89.94 103 ARG A C 1
ATOM 814 O O . ARG A 1 103 ? 5.322 -12.905 10.584 1.00 89.94 103 ARG A O 1
ATOM 821 N N . SER A 1 104 ? 7.122 -12.536 9.281 1.00 89.12 104 SER A N 1
ATOM 822 C CA . SER A 1 104 ? 8.076 -13.217 10.156 1.00 89.12 104 SER A CA 1
ATOM 823 C C . SER A 1 104 ? 8.211 -12.504 11.503 1.00 89.12 104 SER A C 1
ATOM 825 O O . SER A 1 104 ? 8.108 -13.158 12.537 1.00 89.12 104 SER A O 1
ATOM 827 N N . LEU A 1 105 ? 8.327 -11.170 11.520 1.00 86.12 105 LEU A N 1
ATOM 828 C CA . LEU A 1 105 ? 8.385 -10.385 12.763 1.00 86.12 105 LEU A CA 1
ATOM 829 C C . LEU A 1 105 ? 7.114 -10.524 13.612 1.00 86.12 105 LEU A C 1
ATOM 831 O O . LEU A 1 105 ? 7.193 -10.668 14.828 1.00 86.12 105 LEU A O 1
ATOM 835 N N . ASN A 1 106 ? 5.935 -10.551 12.989 1.00 84.25 106 ASN A N 1
ATOM 836 C CA . ASN A 1 106 ? 4.675 -10.739 13.709 1.00 84.25 106 ASN A CA 1
ATOM 837 C C . ASN A 1 106 ? 4.530 -12.149 14.315 1.00 84.25 106 ASN A C 1
ATOM 839 O O . ASN A 1 106 ? 3.766 -12.350 15.255 1.00 84.25 106 ASN A O 1
ATOM 843 N N . ASN A 1 107 ? 5.260 -13.148 13.812 1.00 79.81 107 ASN A N 1
ATOM 844 C CA . ASN A 1 107 ? 5.297 -14.454 14.469 1.00 79.81 107 ASN A CA 1
ATOM 845 C C . ASN A 1 107 ? 6.065 -14.408 15.800 1.00 79.81 107 ASN A C 1
ATOM 847 O O . ASN A 1 107 ? 5.714 -15.159 16.708 1.00 79.81 107 ASN A O 1
ATOM 851 N N . LEU A 1 108 ? 7.043 -13.506 15.951 1.00 76.25 108 LEU A N 1
ATOM 852 C CA . LEU A 1 108 ? 7.776 -13.320 17.209 1.00 76.25 108 LEU A CA 1
ATOM 853 C C . LEU A 1 108 ? 6.908 -12.653 18.291 1.00 76.25 108 LEU A C 1
ATOM 855 O O . LEU A 1 108 ? 7.118 -12.888 19.477 1.00 76.25 108 LEU A O 1
ATOM 859 N N . THR A 1 109 ? 5.891 -11.871 17.916 1.00 70.06 109 THR A N 1
ATOM 860 C CA . THR A 1 109 ? 5.004 -11.169 18.863 1.00 70.06 109 THR A CA 1
ATOM 861 C C . THR A 1 109 ? 3.828 -12.001 19.379 1.00 70.06 109 THR A C 1
ATOM 863 O O . THR A 1 109 ? 2.954 -11.473 20.066 1.00 70.06 109 THR A O 1
ATOM 866 N N . ARG A 1 110 ? 3.819 -13.321 19.144 1.00 68.25 110 ARG A N 1
ATOM 867 C CA . ARG A 1 110 ? 2.789 -14.255 19.646 1.00 68.25 110 ARG A CA 1
ATOM 868 C C . ARG A 1 110 ? 2.846 -14.534 21.158 1.00 68.25 110 ARG A C 1
ATOM 870 O O . ARG A 1 110 ? 2.136 -15.412 21.638 1.00 68.25 110 ARG A O 1
ATOM 877 N N . LEU A 1 111 ? 3.657 -13.804 21.924 1.00 75.94 111 LEU A N 1
ATOM 878 C CA . LEU A 1 111 ? 3.643 -13.893 23.385 1.00 75.94 111 LEU A CA 1
ATOM 879 C C . LEU A 1 111 ? 2.289 -13.384 23.931 1.00 75.94 111 LEU A C 1
ATOM 881 O O . LEU A 1 111 ? 1.807 -12.343 23.474 1.00 75.94 111 LEU A O 1
ATOM 885 N N . PRO A 1 112 ? 1.673 -14.075 24.912 1.00 67.75 112 PRO A N 1
ATOM 886 C CA . PRO A 1 112 ? 0.269 -13.884 25.302 1.00 67.75 112 PRO A CA 1
ATOM 887 C C . PRO A 1 112 ? -0.100 -12.442 25.686 1.00 67.75 112 PRO A C 1
ATOM 889 O O . PRO A 1 112 ? -1.194 -11.984 25.365 1.00 67.75 112 PRO A O 1
ATOM 892 N N . PHE A 1 113 ? 0.820 -11.687 26.292 1.00 69.25 113 PHE A N 1
ATOM 893 C CA . PHE A 1 113 ? 0.585 -10.282 26.649 1.00 69.25 113 PHE A CA 1
ATOM 894 C C . PHE A 1 113 ? 0.788 -9.301 25.478 1.00 69.25 113 PHE A C 1
ATOM 896 O O . PHE A 1 113 ? 0.086 -8.295 25.390 1.00 69.25 113 PHE A O 1
ATOM 903 N N . LEU A 1 114 ? 1.697 -9.596 24.540 1.00 72.62 114 LEU A N 1
ATOM 904 C CA . LEU A 1 114 ? 1.979 -8.733 23.382 1.00 72.62 114 LEU A CA 1
ATOM 905 C C . LEU A 1 114 ? 0.895 -8.842 22.299 1.00 72.62 114 LEU A C 1
ATOM 907 O O . LEU A 1 114 ? 0.623 -7.873 21.588 1.00 72.62 114 LEU A O 1
ATOM 911 N N . HIS A 1 115 ? 0.231 -9.997 22.207 1.00 78.88 115 HIS A N 1
ATOM 912 C CA . HIS A 1 115 ? -0.822 -10.238 21.224 1.00 78.88 115 HIS A CA 1
ATOM 913 C C . HIS A 1 115 ? -2.047 -9.327 21.424 1.00 78.88 115 HIS A C 1
ATOM 915 O O . HIS A 1 115 ? -2.616 -8.834 20.447 1.00 78.88 115 HIS A O 1
ATOM 921 N N . ILE A 1 116 ? -2.448 -9.063 22.675 1.00 82.38 116 ILE A N 1
ATOM 922 C CA . ILE A 1 116 ? -3.618 -8.221 22.982 1.00 82.38 116 ILE A CA 1
ATOM 923 C C . ILE A 1 116 ? -3.350 -6.770 22.567 1.00 82.38 116 ILE A C 1
ATOM 925 O O . ILE A 1 116 ? -4.142 -6.191 21.823 1.00 82.38 116 ILE A O 1
ATOM 929 N N . GLY A 1 117 ? -2.200 -6.212 22.967 1.00 86.12 117 GLY A N 1
ATOM 930 C CA . GLY A 1 117 ? -1.794 -4.859 22.576 1.00 86.12 117 GLY A CA 1
ATOM 931 C C . GLY A 1 117 ? -1.675 -4.698 21.058 1.00 86.12 117 GLY A C 1
ATOM 932 O O . GLY A 1 117 ? -2.227 -3.756 20.491 1.00 86.12 117 GLY A O 1
ATOM 933 N N . ASN A 1 118 ? -1.045 -5.666 20.380 1.00 88.62 118 ASN A N 1
ATOM 934 C CA . ASN A 1 118 ? -0.930 -5.678 18.918 1.00 88.62 118 ASN A CA 1
ATOM 935 C C . ASN A 1 118 ? -2.303 -5.721 18.224 1.00 88.62 118 ASN A C 1
ATOM 937 O O . ASN A 1 118 ? -2.495 -5.052 17.212 1.00 88.62 118 ASN A O 1
ATOM 941 N N . SER A 1 119 ? -3.269 -6.469 18.762 1.00 88.25 119 SER A N 1
ATOM 942 C CA . SER A 1 119 ? -4.613 -6.584 18.174 1.00 88.25 119 SER A CA 1
ATOM 943 C C . SER A 1 119 ? -5.440 -5.309 18.370 1.00 88.25 119 SER A C 1
ATOM 945 O O . SER A 1 119 ? -6.111 -4.867 17.439 1.00 88.25 119 SER A O 1
ATOM 947 N N . ILE A 1 120 ? -5.359 -4.674 19.547 1.00 91.06 120 ILE A N 1
ATOM 948 C CA . ILE A 1 120 ? -6.065 -3.412 19.832 1.00 91.06 120 ILE A CA 1
ATOM 949 C C . ILE A 1 120 ? -5.513 -2.279 18.969 1.00 91.06 120 ILE A C 1
ATOM 951 O O . ILE A 1 120 ? -6.274 -1.609 18.276 1.00 91.06 120 ILE A O 1
ATOM 955 N N . LEU A 1 121 ? -4.190 -2.095 18.945 1.00 90.88 121 LEU A N 1
ATOM 956 C CA . LEU A 1 121 ? -3.563 -1.122 18.046 1.00 90.88 121 LEU A CA 1
ATOM 957 C C . LEU A 1 121 ? -3.852 -1.457 16.574 1.00 90.88 121 LEU A C 1
ATOM 959 O O . LEU A 1 121 ? -3.987 -0.563 15.740 1.00 90.88 121 LEU A O 1
ATOM 963 N N . GLY A 1 122 ? -4.019 -2.746 16.268 1.00 91.38 122 GLY A N 1
ATOM 964 C CA . GLY A 1 122 ? -4.443 -3.240 14.967 1.00 91.38 122 GLY A CA 1
ATOM 965 C C . GLY A 1 122 ? -5.805 -2.706 14.539 1.00 91.38 122 GLY A C 1
ATOM 966 O O . GLY A 1 122 ? -5.940 -2.328 13.379 1.00 91.38 122 GLY A O 1
ATOM 967 N N . ILE A 1 123 ? -6.784 -2.606 15.447 1.00 93.25 123 ILE A N 1
ATOM 968 C CA . ILE A 1 123 ? -8.101 -2.002 15.166 1.00 93.25 123 ILE A CA 1
ATOM 969 C C . ILE A 1 123 ? -7.928 -0.570 14.662 1.00 93.25 123 ILE A C 1
ATOM 971 O O . ILE A 1 123 ? -8.424 -0.237 13.587 1.00 93.25 123 ILE A O 1
ATOM 975 N N . PHE A 1 124 ? -7.199 0.260 15.412 1.00 94.12 124 PHE A N 1
ATOM 976 C CA . PHE A 1 124 ? -6.996 1.667 15.062 1.00 94.12 124 PHE A CA 1
ATOM 977 C C . PHE A 1 124 ? -6.244 1.820 13.743 1.00 94.12 124 PHE A C 1
ATOM 979 O O . PHE A 1 124 ? -6.669 2.592 12.886 1.00 94.12 124 PHE A O 1
ATOM 986 N N . ALA A 1 125 ? -5.178 1.042 13.541 1.00 91.94 125 ALA A N 1
ATOM 987 C CA . ALA A 1 125 ? -4.456 1.044 12.276 1.00 91.94 125 ALA A CA 1
ATOM 988 C C . ALA A 1 125 ? -5.348 0.594 11.109 1.00 91.94 125 ALA A C 1
ATOM 990 O O . ALA A 1 125 ? -5.319 1.213 10.052 1.00 91.94 125 ALA A O 1
ATOM 991 N N . GLY A 1 126 ? -6.198 -0.417 11.306 1.00 92.38 126 GLY A N 1
ATOM 992 C CA . GLY A 1 126 ? -7.124 -0.883 10.275 1.00 92.38 126 GLY A CA 1
ATOM 993 C C . GLY A 1 126 ? -8.215 0.109 9.921 1.00 92.38 126 GLY A C 1
ATOM 994 O O . GLY A 1 126 ? -8.521 0.267 8.740 1.00 92.38 126 GLY A O 1
ATOM 995 N N . ILE A 1 127 ? -8.744 0.827 10.909 1.00 94.50 127 ILE A N 1
ATOM 996 C CA . ILE A 1 127 ? -9.643 1.958 10.672 1.00 94.50 127 ILE A CA 1
ATOM 997 C C . ILE A 1 127 ? -8.907 3.051 9.894 1.00 94.50 127 ILE A C 1
ATOM 999 O O . ILE A 1 127 ? -9.439 3.528 8.899 1.00 94.50 127 ILE A O 1
ATOM 1003 N N . ALA A 1 128 ? -7.684 3.413 10.293 1.00 92.62 128 ALA A N 1
ATOM 1004 C CA . ALA A 1 128 ? -6.901 4.453 9.627 1.00 92.62 128 ALA A CA 1
ATOM 1005 C C . ALA A 1 128 ? -6.586 4.101 8.164 1.00 92.62 128 ALA A C 1
ATOM 1007 O O . ALA A 1 128 ? -6.800 4.919 7.272 1.00 92.62 128 ALA A O 1
ATOM 1008 N N . VAL A 1 129 ? -6.147 2.868 7.892 1.00 89.62 129 VAL A N 1
ATOM 1009 C CA . VAL A 1 129 ? -5.905 2.384 6.524 1.00 89.62 129 VAL A CA 1
ATOM 1010 C C . VAL A 1 129 ? -7.181 2.430 5.697 1.00 89.62 129 VAL A C 1
ATOM 1012 O O . VAL A 1 129 ? -7.179 2.950 4.584 1.00 89.62 129 VAL A O 1
ATOM 1015 N N . GLN A 1 130 ? -8.284 1.918 6.238 1.00 93.69 130 GLN A N 1
ATOM 1016 C CA . GLN A 1 130 ? -9.550 1.907 5.520 1.00 93.69 130 GLN A CA 1
ATOM 1017 C C . GLN A 1 130 ? -10.081 3.322 5.267 1.00 93.69 130 GLN A C 1
ATOM 1019 O O . GLN A 1 130 ? -10.593 3.596 4.184 1.00 93.69 130 GLN A O 1
ATOM 1024 N N . TYR A 1 131 ? -9.926 4.224 6.235 1.00 92.69 131 TYR A N 1
ATOM 1025 C CA . TYR A 1 131 ? -10.264 5.636 6.104 1.00 92.69 131 TYR A CA 1
ATOM 1026 C C . TYR A 1 131 ? -9.480 6.289 4.962 1.00 92.69 131 TYR A C 1
ATOM 1028 O O . TYR A 1 131 ? -10.081 6.950 4.119 1.00 92.69 131 TYR A O 1
ATOM 1036 N N . LEU A 1 132 ? -8.163 6.053 4.879 1.00 90.62 132 LEU A N 1
ATOM 1037 C CA . LEU A 1 132 ? -7.328 6.554 3.782 1.00 90.62 132 LEU A CA 1
ATOM 1038 C C . LEU A 1 132 ? -7.772 6.006 2.419 1.00 90.62 132 LEU A C 1
ATOM 1040 O O . LEU A 1 132 ? -7.829 6.756 1.448 1.00 90.62 132 LEU A O 1
ATOM 1044 N N . LEU A 1 133 ? -8.131 4.721 2.336 1.00 90.12 133 LEU A N 1
ATOM 1045 C CA . LEU A 1 133 ? -8.656 4.138 1.097 1.00 90.12 133 LEU A CA 1
ATOM 1046 C C . LEU A 1 133 ? -9.979 4.789 0.679 1.00 90.12 133 LEU A C 1
ATOM 1048 O O . LEU A 1 133 ? -10.134 5.159 -0.483 1.00 90.12 133 LEU A O 1
ATOM 1052 N N . ILE A 1 134 ? -10.912 4.972 1.618 1.00 92.44 134 ILE A N 1
ATOM 1053 C CA . ILE A 1 134 ? -12.185 5.659 1.360 1.00 92.44 134 ILE A CA 1
ATOM 1054 C C . ILE A 1 134 ? -11.925 7.098 0.904 1.00 92.44 134 ILE A C 1
ATOM 1056 O O . ILE A 1 134 ? -12.533 7.540 -0.066 1.00 92.44 134 ILE A O 1
ATOM 1060 N N . PHE A 1 135 ? -10.996 7.809 1.550 1.00 91.44 135 PHE A N 1
ATOM 1061 C CA . PHE A 1 135 ? -10.603 9.164 1.169 1.00 91.44 135 PHE A CA 1
ATOM 1062 C C . PHE A 1 135 ? -10.123 9.234 -0.285 1.00 91.44 135 PHE A C 1
ATOM 1064 O O . PHE A 1 135 ? -10.634 10.047 -1.056 1.00 91.44 135 PHE A O 1
ATOM 1071 N N . VAL A 1 136 ? -9.187 8.367 -0.685 1.00 90.81 136 VAL A N 1
ATOM 1072 C CA . VAL A 1 136 ? -8.676 8.327 -2.066 1.00 90.81 136 VAL A CA 1
ATOM 1073 C C . VAL A 1 136 ? -9.805 8.030 -3.052 1.00 90.81 136 VAL A C 1
ATOM 1075 O O . VAL A 1 136 ? -9.961 8.742 -4.040 1.00 90.81 136 VAL A O 1
ATOM 10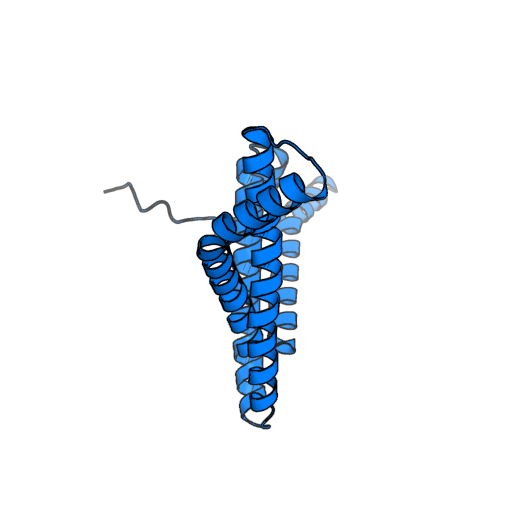78 N N . VAL A 1 137 ? -10.629 7.018 -2.768 1.00 91.12 137 VAL A N 1
ATOM 1079 C CA . VAL A 1 137 ? -11.739 6.613 -3.643 1.00 91.12 137 VAL A CA 1
ATOM 1080 C C . VAL A 1 137 ? -12.764 7.736 -3.808 1.00 91.12 137 VAL A C 1
ATOM 1082 O O . VAL A 1 137 ? -13.150 8.039 -4.935 1.00 91.12 137 VAL A O 1
ATOM 1085 N N . LEU A 1 138 ? -13.178 8.393 -2.720 1.00 90.06 138 LEU A N 1
ATOM 1086 C CA . LEU A 1 138 ? -14.126 9.507 -2.787 1.00 90.06 138 LEU A CA 1
ATOM 1087 C C . LEU A 1 138 ? -13.568 10.683 -3.596 1.00 90.06 138 LEU A C 1
ATOM 1089 O O . LEU A 1 138 ? -14.288 11.232 -4.424 1.00 90.06 138 LEU A O 1
ATOM 1093 N N . ASN A 1 139 ? -12.293 11.035 -3.415 1.00 89.56 139 ASN A N 1
ATOM 1094 C CA . ASN A 1 139 ? -11.659 12.098 -4.200 1.00 89.56 139 ASN A CA 1
ATOM 1095 C C . ASN A 1 139 ? -11.616 11.760 -5.698 1.00 89.56 139 ASN A C 1
ATOM 1097 O O . ASN A 1 139 ? -11.932 12.613 -6.525 1.00 89.56 139 ASN A O 1
ATOM 1101 N N . LEU A 1 140 ? -11.291 10.512 -6.054 1.00 88.62 140 LEU A N 1
ATOM 1102 C CA . LEU A 1 140 ? -11.327 10.062 -7.449 1.00 88.62 140 LEU A CA 1
ATOM 1103 C C . LEU A 1 140 ? -12.739 10.147 -8.038 1.00 88.62 140 LEU A C 1
ATOM 1105 O O . LEU A 1 140 ? -12.899 10.598 -9.168 1.00 88.62 140 LEU A O 1
ATOM 1109 N N . PHE A 1 141 ? -13.767 9.762 -7.278 1.00 86.81 141 PHE A N 1
ATOM 1110 C CA . PHE A 1 141 ? -15.156 9.891 -7.719 1.00 86.81 141 PHE A CA 1
ATOM 1111 C C . PHE A 1 141 ? -15.567 11.353 -7.910 1.00 86.81 141 PHE A C 1
ATOM 1113 O O . PHE A 1 141 ? -16.161 11.686 -8.936 1.00 86.81 141 PHE A O 1
ATOM 1120 N N . LEU A 1 142 ? -15.230 12.237 -6.970 1.00 87.56 142 LEU A N 1
ATOM 1121 C CA . LEU A 1 142 ? -15.557 13.663 -7.060 1.00 87.56 142 LEU A CA 1
ATOM 1122 C C . LEU A 1 142 ? -14.871 14.350 -8.247 1.00 87.56 142 LEU A C 1
ATOM 1124 O O . LEU A 1 142 ? -15.460 15.241 -8.858 1.00 87.56 142 LEU A O 1
ATOM 1128 N N . ALA A 1 143 ? -13.685 13.883 -8.644 1.00 86.75 143 ALA A N 1
ATOM 1129 C CA . ALA A 1 143 ? -12.981 14.378 -9.825 1.00 86.75 143 ALA A CA 1
ATOM 1130 C C . ALA A 1 143 ? -13.704 14.080 -11.157 1.00 86.75 143 ALA A C 1
ATOM 1132 O O . ALA A 1 143 ? -13.406 14.716 -12.163 1.00 86.75 143 ALA A O 1
ATOM 1133 N N . THR A 1 144 ? -14.667 13.149 -11.190 1.00 85.38 144 THR A N 1
ATOM 1134 C CA . THR A 1 144 ? -15.401 12.783 -12.421 1.00 85.38 144 THR A CA 1
ATOM 1135 C C . THR A 1 144 ? -16.490 13.784 -12.836 1.00 85.38 144 THR A C 1
ATOM 1137 O O . THR A 1 144 ? -17.142 13.576 -13.858 1.00 85.38 144 THR A O 1
ATOM 1140 N N . SER A 1 145 ? -16.733 14.844 -12.050 1.00 79.62 145 SER A N 1
ATOM 1141 C CA . SER A 1 145 ? -17.779 15.865 -12.274 1.00 79.62 145 SER A CA 1
ATOM 1142 C C . SER A 1 145 ? -19.203 15.315 -12.499 1.00 79.62 145 SER A C 1
ATOM 1144 O O . SER A 1 145 ? -20.076 16.017 -13.004 1.00 79.62 145 SER A O 1
ATOM 1146 N N . SER A 1 146 ? -19.488 14.075 -12.093 1.00 85.88 146 SER A N 1
ATOM 1147 C CA . SER A 1 146 ? -20.802 13.443 -12.265 1.00 85.88 146 SER A CA 1
ATOM 1148 C C . SER A 1 146 ? -21.852 14.000 -11.291 1.00 85.88 146 SER A C 1
ATOM 1150 O O . SER A 1 146 ? -21.621 14.046 -10.080 1.00 85.88 146 SER A O 1
ATOM 1152 N N . ASN A 1 147 ? -23.034 14.374 -11.800 1.00 83.69 147 ASN A N 1
ATOM 1153 C CA . ASN A 1 147 ? -24.150 14.893 -10.989 1.00 83.69 147 ASN A CA 1
ATOM 1154 C C . ASN A 1 147 ? -24.649 13.877 -9.951 1.00 83.69 147 ASN A C 1
ATOM 1156 O O . ASN A 1 147 ? -24.973 14.246 -8.826 1.00 83.69 147 ASN A O 1
ATOM 1160 N N . TRP A 1 148 ? -24.680 12.590 -10.309 1.00 82.25 148 TRP A N 1
ATOM 1161 C CA . TRP A 1 148 ? -25.091 11.526 -9.390 1.00 82.25 148 TRP A CA 1
ATOM 1162 C C . TRP A 1 148 ? -24.108 11.379 -8.220 1.00 82.25 148 TRP A C 1
ATOM 1164 O O . TRP A 1 148 ? -24.529 11.276 -7.070 1.00 82.25 148 TRP A O 1
ATOM 1174 N N . VAL A 1 149 ? -22.800 11.447 -8.499 1.00 82.62 149 VAL A N 1
ATOM 1175 C CA . VAL A 1 149 ? -21.750 11.377 -7.469 1.00 82.62 149 VAL A CA 1
ATOM 1176 C C . VAL A 1 149 ? -21.843 12.567 -6.516 1.00 82.62 149 VAL A C 1
ATOM 1178 O O . VAL A 1 149 ? -21.800 12.387 -5.300 1.00 82.62 149 VAL A O 1
ATOM 1181 N N . GLN A 1 150 ? -22.005 13.776 -7.061 1.00 84.19 150 GLN A N 1
ATOM 1182 C CA . GLN A 1 150 ? -22.137 14.997 -6.264 1.00 84.19 150 GLN A CA 1
ATOM 1183 C C . GLN A 1 150 ? -23.375 14.953 -5.362 1.00 84.19 150 GLN A C 1
ATOM 1185 O O . GLN A 1 150 ? -23.277 15.301 -4.188 1.00 84.19 150 GLN A O 1
ATOM 1190 N N . GLN A 1 151 ? -24.513 14.463 -5.868 1.00 85.06 151 GLN A N 1
ATOM 1191 C CA . GLN A 1 151 ? -25.728 14.304 -5.066 1.00 85.06 151 GLN A CA 1
ATOM 1192 C C . GLN A 1 151 ? -25.508 13.337 -3.893 1.00 85.06 151 GLN A C 1
ATOM 1194 O O . GLN A 1 151 ? -25.750 13.698 -2.745 1.00 85.06 151 GLN A O 1
ATOM 1199 N N . GLN A 1 152 ? -24.968 12.144 -4.160 1.00 83.88 152 GLN A N 1
ATOM 1200 C CA . GLN A 1 152 ? -24.698 11.139 -3.123 1.00 83.88 152 GLN A CA 1
ATOM 1201 C C . GLN A 1 152 ? -23.687 11.628 -2.070 1.00 83.88 152 GLN A C 1
ATOM 1203 O O . GLN A 1 152 ? -23.819 11.326 -0.884 1.00 83.88 152 GLN A O 1
ATOM 1208 N N . TYR A 1 153 ? -22.684 12.405 -2.484 1.00 85.44 153 TYR A N 1
ATOM 1209 C CA . TYR A 1 153 ? -21.719 13.025 -1.577 1.00 85.44 153 TYR A CA 1
ATOM 1210 C C . TYR A 1 153 ? -22.356 14.106 -0.687 1.00 85.44 153 TYR A C 1
ATOM 1212 O O . TYR A 1 153 ? -22.158 14.105 0.532 1.00 85.44 153 TYR A O 1
ATOM 1220 N N . ASN A 1 154 ? -23.155 15.000 -1.274 1.00 85.31 154 ASN A N 1
ATOM 1221 C CA . ASN A 1 154 ? -23.816 16.094 -0.557 1.00 85.31 154 ASN A CA 1
ATOM 1222 C C . ASN A 1 154 ? -24.858 15.599 0.454 1.00 85.31 154 ASN A C 1
ATOM 1224 O O . ASN A 1 154 ? -25.080 16.249 1.476 1.00 85.31 154 ASN A O 1
ATOM 1228 N N . ASP A 1 155 ? -25.440 14.427 0.219 1.00 84.88 155 ASP A N 1
ATOM 1229 C CA . ASP A 1 155 ? -26.392 13.820 1.147 1.00 84.88 155 ASP A CA 1
ATOM 1230 C C . ASP A 1 155 ? -25.697 13.064 2.305 1.00 84.88 155 ASP A C 1
ATOM 1232 O O . ASP A 1 155 ? -26.310 12.793 3.336 1.00 84.88 155 ASP A O 1
ATOM 1236 N N . SER A 1 156 ? -24.392 12.776 2.196 1.00 82.69 156 SER A N 1
ATOM 1237 C CA . SER A 1 156 ? -23.635 11.976 3.167 1.00 82.69 156 SER A CA 1
ATOM 1238 C C . SER A 1 156 ? -22.719 12.819 4.061 1.00 82.69 156 SER A C 1
ATOM 1240 O O . SER A 1 156 ? -21.597 13.177 3.693 1.00 82.69 156 SER A O 1
ATOM 1242 N N . THR A 1 157 ? -23.140 13.061 5.308 1.00 83.75 157 THR A N 1
ATOM 1243 C CA . THR A 1 157 ? -22.317 13.773 6.307 1.00 83.75 157 THR A CA 1
ATOM 1244 C C . THR A 1 157 ? -20.999 13.053 6.599 1.00 83.75 157 THR A C 1
ATOM 1246 O O . THR A 1 157 ? -19.980 13.700 6.841 1.00 83.75 157 THR A O 1
ATOM 1249 N N . VAL A 1 158 ? -20.991 11.715 6.578 1.00 83.00 158 VAL A N 1
ATOM 1250 C CA . VAL A 1 158 ? -19.771 10.934 6.826 1.00 83.00 158 VAL A CA 1
ATOM 1251 C C . VAL A 1 158 ? -18.787 11.103 5.667 1.00 83.00 158 VAL A C 1
ATOM 1253 O O . VAL A 1 158 ? -17.612 11.352 5.917 1.00 83.00 158 VAL A O 1
ATOM 1256 N N . ALA A 1 159 ? -19.256 11.049 4.415 1.00 83.25 159 ALA A N 1
ATOM 1257 C CA . ALA A 1 159 ? -18.402 11.278 3.246 1.00 83.25 159 ALA A CA 1
ATOM 1258 C C . ALA A 1 159 ? -17.810 12.693 3.249 1.00 83.25 159 ALA A C 1
ATOM 1260 O O . ALA A 1 159 ? -16.611 12.859 3.028 1.00 83.25 159 ALA A O 1
ATOM 1261 N N . GLN A 1 160 ? -18.628 13.696 3.580 1.00 86.69 160 GLN A N 1
ATOM 1262 C CA . GLN A 1 160 ? -18.170 15.078 3.703 1.00 86.69 160 GLN A CA 1
ATOM 1263 C C . GLN A 1 160 ? -17.114 15.236 4.789 1.00 86.69 160 GLN A C 1
ATOM 1265 O O . GLN A 1 160 ? -16.103 15.875 4.547 1.00 86.69 160 GLN A O 1
ATOM 1270 N N . ARG A 1 161 ? -17.281 14.622 5.965 1.00 86.81 161 ARG A N 1
ATOM 1271 C CA . ARG A 1 161 ? -16.248 14.667 7.015 1.00 86.81 161 ARG A CA 1
ATOM 1272 C C . ARG A 1 161 ? -14.934 14.023 6.584 1.00 86.81 161 ARG A C 1
ATOM 1274 O O . ARG A 1 161 ? -13.887 14.474 7.028 1.00 86.81 161 ARG A O 1
ATOM 1281 N N . ILE A 1 162 ? -14.994 12.985 5.749 1.00 84.56 162 ILE A N 1
ATOM 1282 C CA . ILE A 1 162 ? -13.796 12.305 5.251 1.00 84.56 162 ILE A CA 1
ATOM 1283 C C . ILE A 1 162 ? -13.035 13.185 4.263 1.00 84.56 162 ILE A C 1
ATOM 1285 O O . ILE A 1 162 ? -11.816 13.297 4.363 1.00 84.56 162 ILE A O 1
ATOM 1289 N N . VAL A 1 163 ? -13.744 13.777 3.300 1.00 85.75 163 VAL A N 1
ATOM 1290 C CA . VAL A 1 163 ? -13.125 14.509 2.187 1.00 85.75 163 VAL A CA 1
ATOM 1291 C C . VAL A 1 163 ? -12.867 15.967 2.511 1.00 85.75 163 VAL A C 1
ATOM 1293 O O . VAL A 1 163 ? -11.936 16.511 1.933 1.00 85.75 163 VAL A O 1
ATOM 1296 N N . LYS A 1 164 ? -13.666 16.605 3.378 1.00 81.19 164 LYS A N 1
ATOM 1297 C CA . LYS A 1 164 ? -13.543 18.032 3.694 1.00 81.19 164 LYS A CA 1
ATOM 1298 C C . LYS A 1 164 ? -12.155 18.310 4.264 1.00 81.19 164 LYS A C 1
ATOM 1300 O O . LYS A 1 164 ? -11.922 18.243 5.466 1.00 81.19 164 LYS A O 1
ATOM 1305 N N . ILE A 1 165 ? -11.245 18.638 3.357 1.00 55.00 165 ILE A N 1
ATOM 1306 C CA . ILE A 1 165 ? -10.043 19.394 3.626 1.00 55.00 165 ILE A CA 1
ATOM 1307 C C . ILE A 1 165 ? -10.583 20.760 4.017 1.00 55.00 165 ILE A C 1
ATOM 1309 O O . ILE A 1 165 ? -11.315 21.380 3.246 1.00 55.00 165 ILE A O 1
ATOM 1313 N N . ASP A 1 166 ? -10.326 21.168 5.252 1.00 49.53 166 ASP A N 1
ATOM 1314 C CA . ASP A 1 166 ? -10.582 22.531 5.684 1.00 49.53 166 ASP A CA 1
ATOM 1315 C C . ASP A 1 166 ? -9.867 23.448 4.682 1.00 49.53 166 ASP A C 1
ATOM 1317 O O . ASP A 1 166 ? -8.636 23.499 4.640 1.00 49.53 166 ASP A O 1
ATOM 1321 N N . HIS A 1 167 ? -10.621 24.086 3.783 1.00 43.88 167 HIS A N 1
ATOM 1322 C CA . HIS A 1 167 ? -10.111 25.255 3.092 1.00 43.88 167 HIS A CA 1
ATOM 1323 C C . HIS A 1 167 ? -9.884 26.250 4.213 1.00 43.88 167 HIS A C 1
ATOM 1325 O O . HIS A 1 167 ? -10.854 26.742 4.793 1.00 43.88 167 HIS A O 1
ATOM 1331 N N . GLY A 1 168 ? -8.609 26.420 4.579 1.00 44.00 168 GLY A N 1
ATOM 1332 C CA . GLY A 1 168 ? -8.189 27.362 5.597 1.00 44.00 168 GLY A CA 1
ATOM 1333 C C . GLY A 1 168 ? -8.981 28.645 5.422 1.00 44.00 168 GLY A C 1
ATOM 1334 O O . GLY A 1 168 ? -9.159 29.117 4.303 1.00 44.00 168 GLY A O 1
ATOM 1335 N N . THR A 1 169 ? -9.519 29.122 6.533 1.00 46.28 169 THR A N 1
ATOM 1336 C CA . THR A 1 169 ? -10.252 30.371 6.688 1.00 46.28 169 THR A CA 1
ATOM 1337 C C . THR A 1 169 ? -9.638 31.512 5.864 1.00 46.28 169 THR A C 1
ATOM 1339 O O . THR A 1 169 ? -8.835 32.285 6.377 1.00 46.28 169 THR A O 1
ATOM 1342 N N . GLU A 1 170 ? -10.038 31.659 4.602 1.00 45.44 170 GLU A N 1
ATOM 1343 C CA . GLU A 1 170 ? -9.941 32.914 3.858 1.00 45.44 170 GLU A CA 1
ATOM 1344 C C . GLU A 1 170 ? -11.127 33.768 4.290 1.00 45.44 170 GLU A C 1
ATOM 1346 O O . GLU A 1 170 ? -12.136 33.847 3.602 1.00 45.44 170 GLU A O 1
ATOM 1351 N N . ASN A 1 171 ? -11.042 34.297 5.508 1.00 46.91 171 ASN A N 1
ATOM 1352 C CA . ASN A 1 171 ? -11.827 35.427 5.997 1.00 46.91 171 ASN A CA 1
ATOM 1353 C C . ASN A 1 171 ? -11.124 35.981 7.241 1.00 46.91 171 ASN A C 1
ATOM 1355 O O . ASN A 1 171 ? -11.586 35.759 8.361 1.00 46.91 171 ASN A O 1
ATOM 1359 N N . LEU A 1 172 ? -10.000 36.667 7.023 1.00 42.56 172 LEU A N 1
ATOM 1360 C CA . LEU A 1 172 ? -9.536 37.804 7.821 1.00 42.56 172 LEU A CA 1
ATOM 1361 C C . LEU A 1 172 ? -8.842 38.800 6.890 1.00 42.56 172 LEU A C 1
ATOM 1363 O O . LEU A 1 172 ? -7.883 38.378 6.208 1.00 42.56 172 LEU A O 1
#